Protein AF-A0A926XAU8-F1 (afdb_monomer_lite)

Foldseek 3Di:
DDDDPDDDDDDDDPPDDPVCVVCQQPQKDKDFPDDDPPDDTDIDIDGD

Secondary structure (DSSP, 8-state):
--------------SS-HHHHT-TTTT-EEE-PPPPTTPPP--EEE--

Sequence (48 aa):
MKETSTIRFESVREWNDTFLELFPHRFDYIFAPHAAPGETPTWQTESR

pLDDT: mean 83.29, std 13.53, range [44.59, 96.81]

Radius of gyration: 20.87 Å; chains: 1; bounding box: 55×25×42 Å

Structure (mmCIF, N/CA/C/O backbone):
data_AF-A0A926XAU8-F1
#
_entry.id   AF-A0A926XAU8-F1
#
loop_
_atom_site.group_PDB
_atom_site.id
_atom_site.type_symbol
_atom_site.label_atom_id
_atom_site.label_alt_id
_atom_site.label_comp_id
_atom_site.label_asym_id
_atom_site.label_entity_id
_atom_site.label_seq_id
_atom_site.pdbx_PDB_ins_code
_atom_site.Cartn_x
_atom_site.Cartn_y
_atom_site.Cartn_z
_atom_site.occupancy
_atom_site.B_iso_or_equiv
_atom_site.auth_seq_id
_atom_site.auth_comp_id
_atom_site.auth_asym_id
_atom_site.auth_atom_id
_atom_site.pdbx_PDB_model_num
ATOM 1 N N . MET A 1 1 ? 44.271 15.747 -16.431 1.00 44.59 1 MET A N 1
ATOM 2 C CA . MET A 1 1 ? 42.994 16.466 -16.238 1.00 44.59 1 MET A CA 1
ATOM 3 C C . MET A 1 1 ? 41.988 15.450 -15.725 1.00 44.59 1 MET A C 1
ATOM 5 O O . MET A 1 1 ? 41.862 14.412 -16.356 1.00 44.59 1 MET A O 1
ATOM 9 N N . LYS A 1 2 ? 41.400 15.650 -14.538 1.00 55.84 2 LYS A N 1
ATOM 10 C CA . LYS A 1 2 ? 40.364 14.746 -14.013 1.00 55.84 2 LYS A CA 1
ATOM 11 C C . LYS A 1 2 ? 39.019 15.252 -14.514 1.00 55.84 2 LYS A C 1
ATOM 13 O O . LYS A 1 2 ? 38.664 16.394 -14.244 1.00 55.84 2 LYS A O 1
ATOM 18 N N . GLU A 1 3 ? 38.339 14.423 -15.284 1.00 59.72 3 GLU A N 1
ATOM 19 C CA . GLU A 1 3 ? 37.047 14.727 -15.878 1.00 59.72 3 GLU A CA 1
ATOM 20 C C . GLU A 1 3 ? 35.967 14.418 -14.842 1.00 59.72 3 GLU A C 1
ATOM 22 O O . GLU A 1 3 ? 35.738 13.265 -14.481 1.00 59.72 3 GLU A O 1
ATOM 27 N N . THR A 1 4 ? 35.376 15.463 -14.268 1.00 61.44 4 THR A N 1
ATOM 28 C CA . THR A 1 4 ? 34.306 15.323 -13.280 1.00 61.44 4 THR A CA 1
ATOM 29 C C . THR A 1 4 ? 33.005 15.068 -14.034 1.00 61.44 4 THR A C 1
ATOM 31 O O . THR A 1 4 ? 32.305 16.004 -14.425 1.00 61.44 4 THR A O 1
ATOM 34 N N . SER A 1 5 ? 32.686 13.800 -14.292 1.00 68.81 5 SER A N 1
ATOM 35 C CA . SER A 1 5 ? 31.398 13.415 -14.865 1.00 68.81 5 SER A CA 1
ATOM 36 C C . SER A 1 5 ? 30.279 13.806 -13.896 1.00 68.81 5 SER A C 1
ATOM 38 O O . SER A 1 5 ? 30.117 13.243 -12.817 1.00 68.81 5 SER A O 1
ATOM 40 N N . THR A 1 6 ? 29.509 14.829 -14.267 1.00 72.12 6 THR A N 1
ATOM 41 C CA . THR A 1 6 ? 28.297 15.209 -13.537 1.00 72.12 6 THR A CA 1
ATOM 42 C C . THR A 1 6 ? 27.246 14.138 -13.802 1.00 72.12 6 THR A C 1
ATOM 44 O O . THR A 1 6 ? 26.638 14.126 -14.872 1.00 72.12 6 THR A O 1
ATOM 47 N N . ILE A 1 7 ? 27.049 13.214 -12.858 1.00 77.75 7 ILE A N 1
ATOM 48 C CA . ILE A 1 7 ? 25.954 12.245 -12.941 1.00 77.75 7 ILE A CA 1
ATOM 49 C C . ILE A 1 7 ? 24.648 13.020 -12.779 1.00 77.75 7 ILE A C 1
ATOM 51 O O . ILE A 1 7 ? 24.346 13.546 -11.708 1.00 77.75 7 ILE A O 1
ATOM 55 N N . ARG A 1 8 ? 23.891 13.133 -13.872 1.00 78.62 8 ARG A N 1
ATOM 56 C CA . ARG A 1 8 ? 22.532 13.666 -13.836 1.00 78.62 8 ARG A CA 1
ATOM 57 C C . ARG A 1 8 ? 21.635 12.606 -13.219 1.00 78.62 8 ARG A C 1
ATOM 59 O O . ARG A 1 8 ? 21.610 11.470 -13.678 1.00 78.62 8 ARG A O 1
ATOM 66 N N . PHE A 1 9 ? 20.921 12.988 -12.170 1.00 78.19 9 PHE A N 1
ATOM 67 C CA . PHE A 1 9 ? 19.843 12.170 -11.646 1.00 78.19 9 PHE A CA 1
ATOM 68 C C . PHE A 1 9 ? 18.708 12.147 -12.675 1.00 78.19 9 PHE A C 1
ATOM 70 O O . PHE A 1 9 ? 18.154 13.197 -13.003 1.00 78.19 9 PHE A O 1
ATOM 77 N N . GLU A 1 10 ? 18.373 10.963 -13.181 1.00 78.44 10 GLU A N 1
ATOM 78 C CA . GLU A 1 10 ? 17.185 10.730 -13.999 1.00 78.44 10 GLU A CA 1
ATOM 79 C C . GLU A 1 10 ? 16.234 9.816 -13.228 1.00 78.44 10 GLU A C 1
ATOM 81 O O . GLU A 1 10 ? 16.620 8.734 -12.785 1.00 78.44 10 GLU A O 1
ATOM 86 N N . SER A 1 11 ? 14.988 10.261 -13.040 1.00 76.44 11 SER A N 1
ATOM 87 C CA . SER A 1 11 ? 13.936 9.403 -12.503 1.00 76.44 11 SER A CA 1
ATOM 88 C C . SER A 1 11 ? 13.356 8.536 -13.617 1.00 76.44 11 SER A C 1
ATOM 90 O O . SER A 1 11 ? 13.097 9.003 -14.729 1.00 76.44 11 SER A O 1
ATOM 92 N N . VAL A 1 12 ? 13.134 7.259 -13.313 1.00 69.56 12 VAL A N 1
ATOM 93 C CA . VAL A 1 12 ? 12.499 6.330 -14.247 1.00 69.56 12 VAL A CA 1
ATOM 94 C C . VAL A 1 12 ? 11.027 6.714 -14.389 1.00 69.56 12 VAL A C 1
ATOM 96 O O . VAL A 1 12 ? 10.298 6.839 -13.407 1.00 69.56 12 VAL A O 1
ATOM 99 N N . ARG A 1 13 ? 10.594 6.954 -15.627 1.00 68.56 13 ARG A N 1
ATOM 100 C CA . ARG A 1 13 ? 9.212 7.300 -15.967 1.00 68.56 13 ARG A CA 1
ATOM 101 C C . ARG A 1 13 ? 8.386 6.015 -16.118 1.00 68.56 13 ARG A C 1
ATOM 103 O O . ARG A 1 13 ? 8.498 5.346 -17.137 1.00 68.56 13 ARG A O 1
ATOM 110 N N . GLU A 1 14 ? 7.518 5.722 -15.150 1.00 65.50 14 GLU A N 1
ATOM 111 C CA . GLU A 1 14 ? 6.669 4.509 -15.059 1.00 65.50 14 GLU A CA 1
ATOM 112 C C . GLU A 1 14 ? 5.488 4.452 -16.057 1.00 65.50 14 GLU A C 1
ATOM 114 O O . GLU A 1 14 ? 4.390 4.019 -15.719 1.00 65.50 14 GLU A O 1
ATOM 119 N N . TRP A 1 15 ? 5.652 4.940 -17.286 1.00 60.72 15 TRP A N 1
ATOM 120 C CA . TRP A 1 15 ? 4.489 5.200 -18.143 1.00 60.72 15 TRP A CA 1
ATOM 121 C C . TRP A 1 15 ? 4.084 4.038 -19.055 1.00 60.72 15 TRP A C 1
ATOM 123 O O . TRP A 1 15 ? 2.949 4.056 -19.500 1.00 60.72 15 TRP A O 1
ATOM 133 N N . ASN A 1 16 ? 4.953 3.050 -19.313 1.00 62.03 16 ASN A N 1
ATOM 134 C CA . ASN A 1 16 ? 4.673 1.867 -20.154 1.00 62.03 16 ASN A CA 1
ATOM 135 C C . ASN A 1 16 ? 5.678 0.731 -19.872 1.00 62.03 16 ASN A C 1
ATOM 137 O O . ASN A 1 16 ? 6.295 0.180 -20.784 1.00 62.03 16 ASN A O 1
ATOM 141 N N . ASP A 1 17 ? 5.927 0.431 -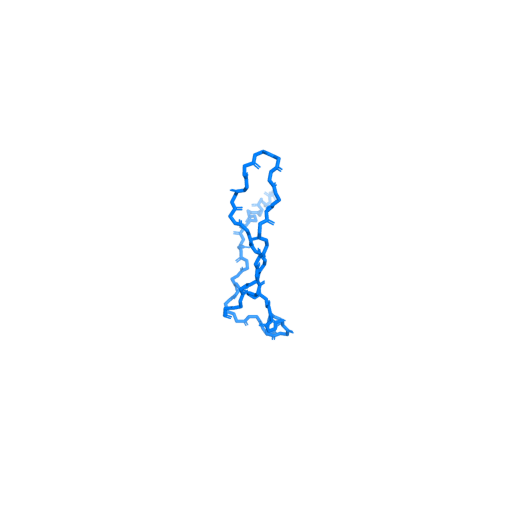18.598 1.00 71.94 17 ASP A N 1
ATOM 142 C CA . ASP A 1 17 ? 6.810 -0.682 -18.260 1.00 71.94 17 ASP A CA 1
ATOM 143 C C . ASP A 1 17 ? 6.018 -1.994 -18.325 1.00 71.94 17 ASP A C 1
ATOM 145 O O . ASP A 1 17 ? 5.168 -2.253 -17.473 1.00 71.94 17 ASP A O 1
ATOM 149 N N . THR A 1 18 ? 6.287 -2.823 -19.338 1.00 80.00 18 THR A N 1
ATOM 150 C CA . THR A 1 18 ? 5.698 -4.166 -19.494 1.00 80.00 18 THR A CA 1
ATOM 151 C C . THR A 1 18 ? 5.873 -5.020 -18.232 1.00 80.00 18 THR A C 1
ATOM 153 O O . THR A 1 18 ? 5.056 -5.894 -17.954 1.00 80.00 18 THR A O 1
ATOM 156 N N . PHE A 1 19 ? 6.899 -4.752 -17.418 1.00 81.31 19 PHE A N 1
ATOM 157 C CA . PHE A 1 19 ? 7.051 -5.391 -16.115 1.00 81.31 19 PHE A CA 1
ATOM 158 C C . PHE A 1 19 ? 5.908 -5.040 -15.148 1.00 81.31 19 PHE A C 1
ATOM 160 O O . PHE A 1 19 ? 5.412 -5.914 -14.441 1.00 81.31 19 PHE A O 1
ATOM 167 N N . LEU A 1 20 ? 5.449 -3.785 -15.130 1.00 79.50 20 LEU A N 1
ATOM 168 C CA . LEU A 1 20 ? 4.372 -3.331 -14.244 1.00 79.50 20 LEU A CA 1
ATOM 169 C C . LEU A 1 20 ? 2.994 -3.865 -14.663 1.00 79.50 20 LEU A C 1
ATOM 171 O O . LEU A 1 20 ? 2.102 -3.978 -13.821 1.00 79.50 20 LEU A O 1
ATOM 175 N N . GLU A 1 21 ? 2.817 -4.246 -15.931 1.00 83.81 21 GLU A N 1
ATOM 176 C CA . GLU A 1 21 ? 1.594 -4.906 -16.415 1.00 83.81 21 GLU A CA 1
ATOM 177 C C . GLU A 1 21 ? 1.373 -6.284 -15.775 1.00 83.81 21 GLU A C 1
ATOM 179 O O . GLU A 1 21 ? 0.232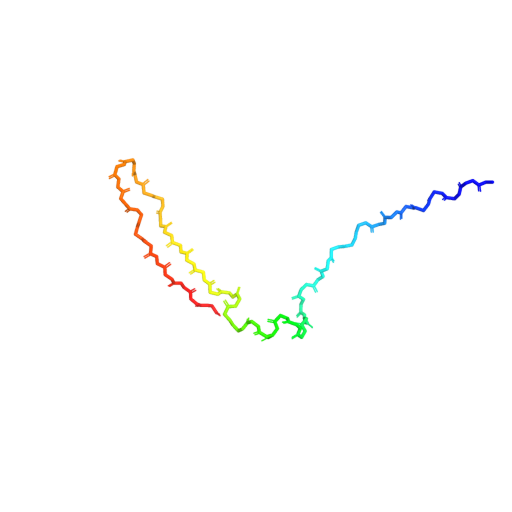 -6.728 -15.657 1.00 83.81 21 GLU A O 1
ATOM 184 N N . LEU A 1 22 ? 2.438 -6.931 -15.284 1.00 88.06 22 LEU A N 1
ATOM 185 C CA . LEU A 1 22 ? 2.348 -8.199 -14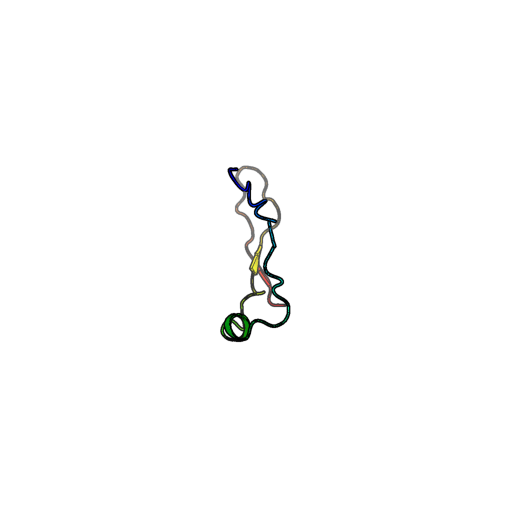.549 1.00 88.06 22 LEU A CA 1
ATOM 186 C C . LEU A 1 22 ? 1.608 -8.065 -13.211 1.00 88.06 22 LEU A C 1
ATOM 188 O O . LEU A 1 22 ? 1.203 -9.071 -12.629 1.00 88.06 22 LEU A O 1
ATOM 192 N N . PHE A 1 23 ? 1.426 -6.837 -12.723 1.00 88.19 23 PHE A N 1
ATOM 193 C CA . PHE A 1 23 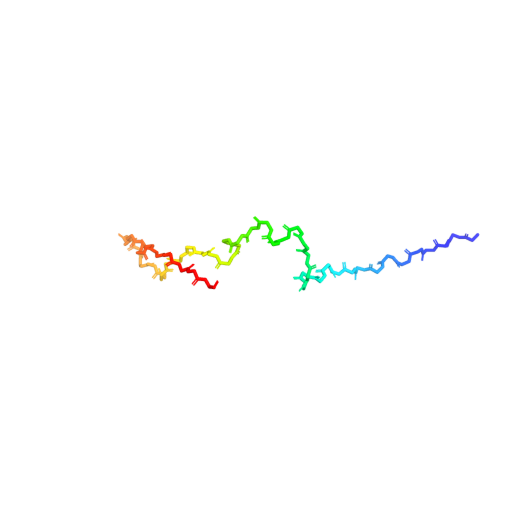? 0.779 -6.534 -11.454 1.00 88.19 23 PHE A CA 1
ATOM 194 C C . PHE A 1 23 ? -0.552 -5.807 -11.720 1.00 88.19 23 PHE A C 1
ATOM 196 O O . PHE A 1 23 ? -0.624 -4.577 -11.618 1.00 88.19 23 PHE A O 1
ATOM 203 N N . PRO A 1 24 ? -1.630 -6.539 -12.069 1.00 87.69 24 PRO A N 1
ATOM 204 C CA . PRO A 1 24 ? -2.930 -5.937 -12.384 1.00 87.69 24 PRO A CA 1
ATOM 205 C C . PRO A 1 24 ? -3.546 -5.204 -11.186 1.00 87.69 24 PRO A C 1
ATOM 207 O O . PRO A 1 24 ? -4.249 -4.220 -11.365 1.00 87.69 24 PRO A O 1
ATOM 210 N N . HIS A 1 25 ? -3.205 -5.631 -9.970 1.00 91.00 25 HIS A N 1
ATOM 211 C CA . HIS A 1 25 ? -3.675 -5.071 -8.701 1.00 91.00 25 HIS A CA 1
ATOM 212 C C . HIS A 1 25 ? -2.761 -3.975 -8.136 1.00 91.00 25 HIS A C 1
ATOM 214 O O . HIS A 1 25 ? -2.870 -3.616 -6.969 1.00 91.00 25 HIS A O 1
ATOM 220 N N . ARG A 1 26 ? -1.812 -3.440 -8.917 1.00 89.25 26 ARG A N 1
ATOM 221 C CA . ARG A 1 26 ? -0.811 -2.477 -8.407 1.00 89.25 26 ARG A CA 1
ATOM 222 C C . ARG A 1 26 ? -1.393 -1.149 -7.918 1.00 89.25 26 ARG A C 1
ATOM 224 O O . ARG A 1 26 ? -0.687 -0.379 -7.276 1.00 89.25 26 ARG A O 1
ATOM 231 N N . PHE A 1 27 ? -2.648 -0.876 -8.253 1.00 91.38 27 PHE A N 1
ATOM 232 C CA . PHE A 1 27 ? -3.380 0.298 -7.793 1.00 91.38 27 PHE A CA 1
ATOM 233 C C . PHE A 1 27 ? -4.451 -0.037 -6.759 1.00 91.38 27 PHE A C 1
ATOM 235 O O . PHE A 1 27 ? -5.172 0.866 -6.346 1.00 91.38 27 PHE A O 1
ATOM 242 N N . ASP A 1 28 ? -4.543 -1.296 -6.331 1.00 94.31 28 ASP A N 1
ATOM 243 C CA . ASP A 1 28 ? -5.379 -1.670 -5.201 1.00 94.31 28 ASP A CA 1
ATOM 244 C C . ASP A 1 28 ? -4.698 -1.198 -3.913 1.00 94.31 28 ASP A C 1
ATOM 246 O O . ASP A 1 28 ? -3.488 -1.371 -3.728 1.00 94.31 28 ASP A O 1
ATOM 250 N N . TYR A 1 29 ? -5.462 -0.600 -3.004 1.00 94.25 29 TYR A N 1
ATOM 251 C CA . TYR A 1 29 ? -4.928 -0.122 -1.733 1.00 94.25 29 TYR A CA 1
ATOM 252 C C . TYR A 1 29 ? -5.886 -0.346 -0.571 1.00 94.25 29 TYR A C 1
ATOM 254 O O . TYR A 1 29 ? -7.106 -0.420 -0.722 1.00 94.25 29 TYR A O 1
ATOM 262 N N . ILE A 1 30 ? -5.297 -0.434 0.623 1.00 95.31 30 ILE A N 1
ATOM 263 C CA . ILE A 1 30 ? -6.028 -0.389 1.884 1.00 95.31 30 ILE A CA 1
ATOM 264 C C . ILE A 1 30 ? -5.976 1.025 2.445 1.00 95.31 30 ILE A C 1
ATOM 266 O O . ILE A 1 30 ? -4.938 1.688 2.399 1.00 95.31 30 ILE A O 1
ATOM 270 N N . PHE A 1 31 ? -7.082 1.484 3.007 1.00 95.25 31 PHE A N 1
ATOM 271 C CA . PHE A 1 31 ? -7.138 2.779 3.665 1.00 95.25 31 PHE A CA 1
ATOM 272 C C . PHE A 1 31 ? -8.075 2.733 4.866 1.00 95.25 31 PHE A C 1
ATOM 274 O O . PHE A 1 31 ? -8.920 1.850 4.996 1.00 95.25 31 PHE A O 1
ATOM 281 N N . ALA A 1 32 ? -7.916 3.696 5.761 1.00 96.81 32 ALA A N 1
ATOM 282 C CA . ALA A 1 32 ? -8.861 3.964 6.829 1.00 96.81 32 ALA A CA 1
ATOM 283 C C . ALA A 1 32 ? -8.841 5.470 7.116 1.00 96.81 32 ALA A C 1
ATOM 285 O O . ALA A 1 32 ? -7.769 6.084 7.058 1.00 96.81 32 ALA A O 1
ATOM 286 N N . PRO A 1 33 ? -9.985 6.085 7.452 1.00 94.44 33 PRO A N 1
ATOM 287 C CA . PRO A 1 33 ? -9.987 7.402 8.073 1.00 94.44 33 PRO A CA 1
ATOM 288 C C . PRO A 1 33 ? -9.163 7.397 9.369 1.00 94.44 33 PRO A C 1
ATOM 290 O O . PRO A 1 33 ? -9.060 6.375 10.051 1.00 94.44 33 PRO A O 1
ATOM 293 N N . HIS A 1 34 ? -8.594 8.548 9.729 1.00 94.62 34 HIS A N 1
ATOM 294 C CA . HIS A 1 34 ? -7.854 8.696 10.981 1.00 94.62 34 HIS A CA 1
ATOM 295 C C . HIS A 1 34 ? -8.775 8.455 12.190 1.00 94.62 34 HIS A C 1
ATOM 297 O O . HIS A 1 34 ? -9.728 9.206 12.398 1.00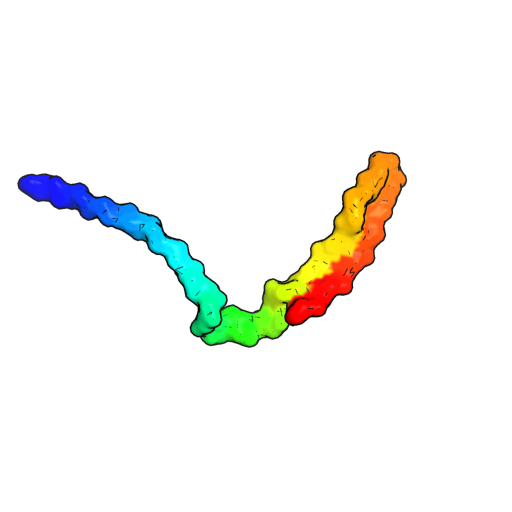 94.62 34 HIS A O 1
ATOM 303 N N . ALA A 1 35 ? -8.473 7.429 12.989 1.00 95.62 35 ALA A N 1
ATOM 304 C CA . ALA A 1 35 ? -9.231 7.083 14.190 1.00 95.62 35 ALA A CA 1
ATOM 305 C C . ALA A 1 35 ? -8.849 7.971 15.386 1.00 95.62 35 ALA A C 1
ATOM 307 O O . ALA A 1 35 ? -7.701 8.409 15.507 1.00 95.62 35 ALA A O 1
ATOM 308 N N . ALA A 1 36 ? -9.796 8.225 16.291 1.00 95.75 36 ALA A N 1
ATOM 309 C CA . ALA A 1 36 ? -9.489 8.890 17.552 1.00 95.75 36 ALA A CA 1
ATOM 310 C C . ALA A 1 36 ? -8.711 7.950 18.502 1.00 95.75 36 ALA A C 1
ATOM 312 O O . ALA A 1 36 ? -8.747 6.725 18.347 1.00 95.75 36 ALA A O 1
ATOM 313 N N . PRO A 1 37 ? -8.001 8.481 19.515 1.00 96.44 37 PRO A N 1
ATOM 314 C CA . PRO A 1 37 ? -7.329 7.647 20.507 1.00 96.44 37 PRO A CA 1
ATOM 315 C C . PRO A 1 37 ? -8.304 6.691 21.209 1.00 96.44 37 PRO A C 1
ATOM 317 O O . PRO A 1 37 ? -9.318 7.119 21.752 1.00 96.44 37 PRO A O 1
ATOM 320 N N . GLY A 1 38 ? -7.971 5.399 21.226 1.00 96.25 38 GLY A N 1
ATOM 321 C CA . GLY A 1 38 ? -8.810 4.350 21.820 1.00 96.25 38 GLY A CA 1
ATOM 322 C C . GLY A 1 38 ? -9.839 3.737 20.866 1.00 96.25 38 GLY A C 1
ATOM 323 O O . GLY A 1 38 ? -10.453 2.731 21.217 1.00 96.25 38 GLY A O 1
ATOM 324 N N . GLU A 1 39 ? -9.991 4.278 19.657 1.00 96.56 39 GLU A N 1
ATOM 325 C CA . GLU A 1 39 ? -10.819 3.688 18.609 1.00 96.56 39 GLU A CA 1
ATOM 326 C C . GLU A 1 39 ? -9.991 2.814 17.668 1.00 96.56 39 GLU A C 1
ATOM 328 O O . GLU A 1 39 ? -8.791 3.019 17.465 1.00 96.56 39 GLU A O 1
ATOM 333 N N . THR A 1 40 ? -10.650 1.823 17.069 1.00 95.31 40 THR A N 1
ATOM 334 C CA . THR A 1 40 ? -10.029 0.997 16.034 1.00 95.31 40 THR A CA 1
ATOM 335 C C . THR A 1 40 ? -10.304 1.601 14.657 1.00 95.31 40 THR A C 1
ATOM 337 O O . THR A 1 40 ? -11.449 1.945 14.355 1.00 95.31 40 THR A O 1
ATOM 340 N N . PRO A 1 41 ? -9.279 1.751 13.801 1.00 95.06 41 PRO A N 1
ATOM 341 C CA . PRO A 1 41 ? -9.476 2.249 12.449 1.00 95.06 41 PRO A CA 1
ATOM 342 C C . PRO A 1 41 ? -10.348 1.281 11.647 1.00 95.06 41 PRO A C 1
ATOM 344 O O . PRO A 1 41 ? -10.137 0.067 11.651 1.00 95.06 41 PRO A O 1
ATOM 347 N N . THR A 1 42 ? -11.332 1.837 10.941 1.00 96.69 42 THR A N 1
ATOM 348 C CA . THR A 1 42 ? -12.222 1.066 10.068 1.00 96.69 42 THR A CA 1
ATOM 349 C C . THR A 1 42 ? -11.559 0.897 8.706 1.00 96.69 42 THR A C 1
ATOM 351 O O . THR A 1 42 ? -11.685 1.756 7.831 1.00 96.69 42 THR A O 1
ATOM 354 N N . TRP A 1 43 ? -10.808 -0.194 8.564 1.00 96.06 43 TRP A N 1
ATOM 355 C CA . TRP A 1 43 ? -10.085 -0.532 7.340 1.00 96.06 43 TRP A CA 1
ATOM 356 C C . TRP A 1 43 ? -11.020 -0.837 6.172 1.00 96.06 43 TRP A C 1
ATOM 358 O O . TRP A 1 43 ? -12.043 -1.503 6.325 1.00 96.06 43 TRP A O 1
ATOM 368 N N . GLN A 1 44 ? -10.628 -0.358 4.998 1.00 96.31 44 GLN A N 1
ATOM 369 C CA . GLN A 1 44 ? -11.334 -0.489 3.731 1.00 96.31 44 GLN A CA 1
ATOM 370 C C . GLN A 1 44 ? -10.339 -0.824 2.618 1.00 96.31 44 GLN A C 1
ATOM 372 O O . GLN A 1 44 ? -9.144 -0.553 2.741 1.00 96.31 44 GLN A O 1
ATOM 377 N N . THR A 1 45 ? -10.845 -1.409 1.536 1.00 95.69 45 THR A N 1
ATOM 378 C CA . THR A 1 45 ? -10.095 -1.739 0.317 1.00 95.69 45 THR A CA 1
ATOM 379 C C . THR A 1 45 ? -10.707 -0.996 -0.861 1.00 95.69 45 THR A C 1
ATOM 381 O O . THR A 1 45 ? -11.931 -0.996 -1.001 1.00 95.69 45 THR A O 1
ATOM 384 N N . GLU A 1 46 ? -9.878 -0.420 -1.724 1.00 95.00 46 GLU A N 1
ATOM 385 C CA . G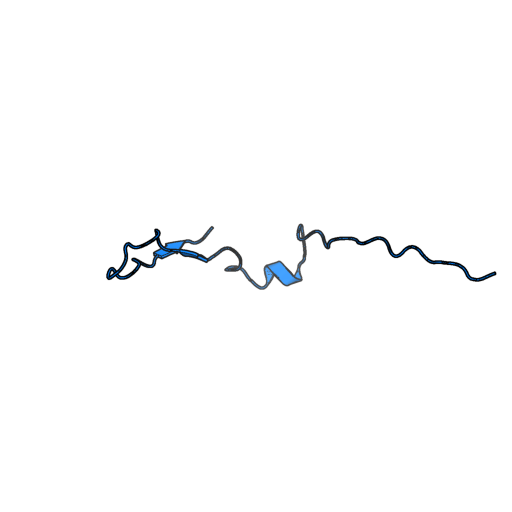LU A 1 46 ? -10.310 0.197 -2.979 1.00 95.00 46 GLU A CA 1
ATOM 386 C C . GLU A 1 46 ? -9.469 -0.338 -4.141 1.00 95.00 46 GLU A C 1
ATOM 388 O O . GLU A 1 46 ? -8.257 -0.507 -4.003 1.00 95.00 46 GLU A O 1
ATOM 393 N N . SER A 1 47 ? -10.133 -0.604 -5.267 1.00 91.44 47 SER A N 1
ATOM 394 C CA . SER A 1 47 ? -9.518 -0.988 -6.540 1.00 91.44 47 SER A CA 1
ATOM 395 C C . SER A 1 47 ? -9.760 0.108 -7.570 1.00 91.44 47 SER A C 1
ATOM 397 O O . SER A 1 47 ? -10.877 0.627 -7.650 1.00 91.44 47 SER A O 1
ATOM 399 N N . ARG A 1 48 ? -8.729 0.450 -8.350 1.00 80.12 48 ARG A N 1
ATOM 400 C CA . ARG A 1 48 ? -8.744 1.559 -9.316 1.00 80.12 48 ARG A CA 1
ATOM 401 C C . ARG A 1 48 ? -8.579 1.100 -10.759 1.00 80.12 48 ARG A C 1
ATOM 403 O O . ARG A 1 48 ? -7.752 0.196 -10.997 1.00 80.12 48 ARG A O 1
#